Protein AF-A0A829GQG5-F1 (afdb_monomer_lite)

Secondary structure (DSSP, 8-state):
-HHHHHHHH-TTSSSS--EEEE-HHHHHHHHT--TT--HHHHIIIIIIHHHHHHHHH-TT--EEEEEEEETTEEEEEEEEE-HHHHHHHHT-

Foldseek 3Di:
DVVVLQVVQCPPVLPDWRKDKDFLQVLCVVQVNDNPDDSVCCCVVPVVVVQVVCVVPPVQFRWDKDFDDDVPDTGMIMITGCRSVVVVVVVD

InterPro domains:
  IPR036388 Winged helix-like DNA-binding domain superfamily [G3DSA:1.10.10.10] (1-86)
  IPR036390 Winged helix DNA-binding domain superfamily [SSF46785] (2-80)

Radius of gyration: 13.69 Å; chains: 1; bounding box: 45×23×34 Å

Organism: NCBI:txid1256229

Sequence (92 aa):
MLYKLMRESDKDNGQSIPIVQGTPDDFKKWLGAPKNYAYKDLKKSVLIRSIEEINMKIDDMDLELFQAKRGRQVVQVEIHNNFARRSSTKDL

Structure (mmCIF, N/CA/C/O backbone):
data_AF-A0A829GQG5-F1
#
_entry.id   AF-A0A829GQG5-F1
#
loop_
_atom_site.group_PDB
_atom_site.id
_atom_site.type_symbol
_atom_site.label_atom_id
_atom_site.label_alt_id
_atom_site.label_comp_id
_atom_site.label_asym_id
_atom_site.label_entity_id
_atom_site.label_seq_id
_atom_site.pdbx_PDB_ins_code
_atom_site.Cartn_x
_atom_site.Cartn_y
_atom_site.Cartn_z
_atom_site.occupancy
_atom_site.B_iso_or_equiv
_atom_site.auth_seq_id
_atom_site.auth_comp_id
_atom_site.auth_asym_id
_atom_site.auth_atom_id
_atom_site.pdbx_PDB_model_num
ATOM 1 N N . MET A 1 1 ? -5.524 -3.624 -10.153 1.00 86.31 1 MET A N 1
ATOM 2 C CA . MET A 1 1 ? -5.899 -2.296 -9.610 1.00 86.31 1 MET A CA 1
ATOM 3 C C . MET A 1 1 ? -4.709 -1.604 -8.938 1.00 86.31 1 MET A C 1
ATOM 5 O O . MET A 1 1 ? -4.349 -0.530 -9.393 1.00 86.31 1 MET A O 1
ATOM 9 N N . LEU A 1 2 ? -4.034 -2.228 -7.955 1.00 94.12 2 LEU A N 1
ATOM 10 C CA . LEU A 1 2 ? -2.859 -1.641 -7.275 1.00 94.12 2 LEU A CA 1
ATOM 11 C C . LEU A 1 2 ? -1.703 -1.271 -8.224 1.00 94.12 2 LEU A C 1
ATOM 13 O O . LEU A 1 2 ? -1.162 -0.180 -8.116 1.00 94.12 2 LEU A O 1
ATOM 17 N N . TYR A 1 3 ? -1.387 -2.134 -9.194 1.00 94.31 3 TYR A N 1
ATOM 18 C CA . TYR A 1 3 ? -0.382 -1.851 -10.229 1.00 94.31 3 TYR A CA 1
ATOM 19 C C . TYR A 1 3 ? -0.603 -0.497 -10.923 1.00 94.31 3 TYR A C 1
ATOM 21 O O . TYR A 1 3 ? 0.323 0.293 -11.071 1.00 94.31 3 TYR A O 1
ATOM 29 N N . LYS A 1 4 ? -1.855 -0.208 -11.303 1.00 93.94 4 LYS A N 1
ATOM 30 C CA . LYS A 1 4 ? -2.213 1.036 -11.990 1.00 93.94 4 LYS A CA 1
ATOM 31 C C . LYS A 1 4 ? -2.015 2.248 -11.079 1.00 93.94 4 LYS A C 1
ATOM 33 O O . LYS A 1 4 ? -1.397 3.210 -11.509 1.00 93.94 4 LYS A O 1
ATOM 38 N N . LEU A 1 5 ? -2.456 2.159 -9.820 1.00 94.31 5 LEU A N 1
ATOM 39 C CA . LEU A 1 5 ? -2.234 3.220 -8.828 1.00 94.31 5 LEU A CA 1
ATOM 40 C C . LEU A 1 5 ? -0.743 3.510 -8.638 1.00 94.31 5 LEU A C 1
ATOM 42 O O . LEU A 1 5 ? -0.355 4.668 -8.524 1.00 94.31 5 LEU A O 1
ATOM 46 N N . MET A 1 6 ? 0.090 2.466 -8.624 1.00 94.25 6 MET A N 1
ATOM 47 C CA . MET A 1 6 ? 1.534 2.632 -8.489 1.00 94.25 6 MET A CA 1
ATOM 48 C C . MET A 1 6 ? 2.137 3.337 -9.707 1.00 94.25 6 MET A C 1
ATOM 50 O O . MET A 1 6 ? 2.861 4.311 -9.538 1.00 94.25 6 MET A O 1
ATOM 54 N N . ARG A 1 7 ? 1.780 2.919 -10.929 1.00 91.25 7 ARG A N 1
ATOM 55 C CA . ARG A 1 7 ? 2.227 3.590 -12.164 1.00 91.25 7 ARG A CA 1
ATOM 56 C C . ARG A 1 7 ? 1.753 5.043 -12.256 1.00 91.25 7 ARG A C 1
ATOM 58 O O . ARG A 1 7 ? 2.489 5.884 -12.740 1.00 91.25 7 ARG A O 1
ATOM 65 N N . GLU A 1 8 ? 0.554 5.354 -11.770 1.00 91.25 8 GLU A N 1
ATOM 66 C CA . GLU A 1 8 ? 0.045 6.735 -11.704 1.00 91.25 8 GLU A CA 1
ATOM 67 C C . GLU A 1 8 ? 0.745 7.585 -10.630 1.00 91.25 8 GLU A C 1
ATOM 69 O O . GLU A 1 8 ? 0.754 8.815 -10.714 1.00 91.25 8 GLU A O 1
ATOM 74 N N . SER A 1 9 ? 1.317 6.939 -9.611 1.00 88.44 9 SER A N 1
ATOM 75 C CA . SER A 1 9 ? 2.068 7.608 -8.542 1.00 88.44 9 SER A CA 1
ATOM 76 C C . SER A 1 9 ? 3.523 7.876 -8.929 1.00 88.44 9 SER A C 1
ATOM 78 O O . SER A 1 9 ? 4.154 8.751 -8.340 1.00 88.44 9 SER A O 1
ATOM 80 N N . ASP A 1 10 ? 4.033 7.171 -9.938 1.00 83.56 10 ASP A N 1
ATOM 81 C CA . ASP A 1 10 ? 5.357 7.362 -10.528 1.00 83.56 10 ASP A CA 1
ATOM 82 C C . ASP A 1 10 ? 5.348 8.535 -11.526 1.00 83.56 10 ASP A C 1
ATOM 84 O O . ASP A 1 10 ? 5.304 8.368 -12.744 1.00 83.56 10 ASP A O 1
ATOM 88 N N . LYS A 1 11 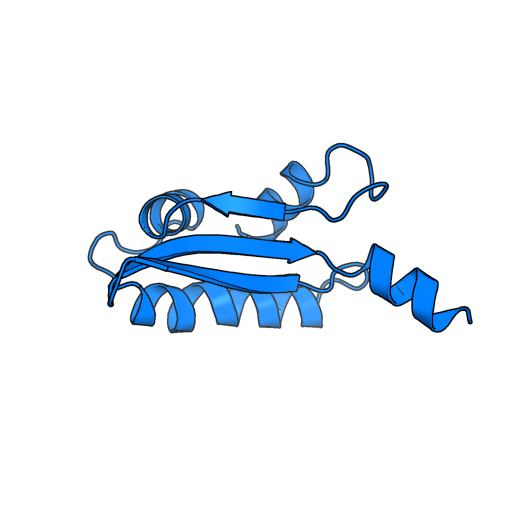? 5.284 9.760 -10.992 1.00 75.44 11 LYS A N 1
ATOM 89 C CA . LYS A 1 11 ? 5.113 10.990 -11.789 1.00 75.44 11 LYS A CA 1
ATOM 90 C C . LYS A 1 11 ? 6.401 11.512 -12.419 1.00 75.44 11 LYS A C 1
ATOM 92 O O . LYS A 1 11 ? 6.329 12.349 -13.316 1.00 75.44 11 LYS A O 1
ATOM 97 N N . ASP A 1 12 ? 7.553 11.073 -11.929 1.00 75.31 12 ASP A N 1
ATOM 98 C CA . ASP A 1 12 ? 8.870 11.548 -12.354 1.00 75.31 12 ASP A CA 1
ATOM 99 C C . ASP A 1 12 ? 9.691 10.475 -13.087 1.00 75.31 12 ASP A C 1
ATOM 101 O O . ASP A 1 12 ? 10.885 10.667 -13.314 1.00 75.31 12 ASP A O 1
ATOM 105 N N . ASN A 1 13 ? 9.037 9.391 -13.528 1.00 67.44 13 ASN A N 1
ATOM 106 C CA . ASN A 1 13 ? 9.644 8.263 -14.241 1.00 67.44 13 ASN A CA 1
ATOM 107 C C . ASN A 1 13 ? 10.815 7.635 -13.462 1.00 67.44 13 ASN A C 1
ATOM 109 O O . ASN A 1 13 ? 11.874 7.362 -14.033 1.00 67.44 13 ASN A O 1
ATOM 113 N N . GLY A 1 14 ? 10.636 7.427 -12.157 1.00 65.00 14 GLY A N 1
ATOM 114 C CA . GLY A 1 14 ? 11.601 6.747 -11.296 1.00 65.00 14 GLY A CA 1
ATOM 115 C C . GLY A 1 14 ? 12.727 7.621 -10.739 1.00 65.00 14 GLY A C 1
ATOM 116 O O . GLY A 1 14 ? 13.732 7.070 -10.285 1.00 65.00 14 GLY A O 1
ATOM 117 N N . GLN A 1 15 ? 12.597 8.955 -10.750 1.00 68.06 15 GLN A N 1
ATOM 118 C CA . GLN A 1 15 ? 13.569 9.842 -10.082 1.00 68.06 15 GLN A CA 1
ATOM 119 C C . GLN A 1 15 ? 13.387 9.866 -8.561 1.00 68.06 15 GLN A C 1
ATOM 121 O O . GLN A 1 15 ? 14.355 10.065 -7.823 1.00 68.06 15 GLN A O 1
ATOM 126 N N . SER A 1 16 ? 12.169 9.633 -8.081 1.00 77.62 16 SER A N 1
ATOM 127 C CA . SER A 1 16 ? 11.867 9.425 -6.668 1.00 77.62 16 SER A CA 1
ATOM 128 C C . SER A 1 16 ? 11.198 8.074 -6.459 1.00 77.62 16 SER A C 1
ATOM 130 O O . SER A 1 16 ? 10.774 7.419 -7.405 1.00 77.62 16 SER A O 1
ATOM 132 N N . ILE A 1 17 ? 11.143 7.623 -5.204 1.00 86.31 17 ILE A N 1
ATOM 133 C CA . ILE A 1 17 ? 10.417 6.404 -4.841 1.00 86.31 17 ILE A CA 1
ATOM 134 C C . ILE A 1 17 ? 8.921 6.690 -5.038 1.00 86.31 17 ILE A C 1
ATOM 136 O O . ILE A 1 17 ? 8.383 7.535 -4.315 1.00 86.31 17 ILE A O 1
ATOM 140 N N . PRO A 1 18 ? 8.223 5.994 -5.954 1.00 91.75 18 PRO A N 1
ATOM 141 C CA . PRO A 1 18 ? 6.784 6.151 -6.098 1.00 91.75 18 PRO A CA 1
ATOM 142 C C . PRO A 1 18 ? 6.071 5.639 -4.845 1.00 91.75 18 PRO A C 1
ATOM 144 O O . PRO A 1 18 ? 6.337 4.528 -4.372 1.00 91.75 18 PRO A O 1
ATOM 147 N N . ILE A 1 19 ? 5.155 6.446 -4.305 1.00 93.94 19 ILE A N 1
ATOM 148 C CA . ILE A 1 19 ? 4.408 6.127 -3.083 1.00 93.94 19 ILE A CA 1
ATOM 149 C C . ILE A 1 19 ? 2.910 6.277 -3.342 1.00 93.94 19 ILE A C 1
ATOM 151 O O . ILE A 1 19 ? 2.418 7.374 -3.608 1.00 93.94 19 ILE A O 1
ATOM 155 N N . VAL A 1 20 ? 2.166 5.183 -3.168 1.00 96.31 20 VAL A N 1
ATOM 156 C CA . VAL A 1 20 ? 0.703 5.222 -3.033 1.00 96.31 20 VAL A CA 1
ATOM 157 C C . VAL A 1 20 ? 0.387 5.369 -1.548 1.00 96.31 20 VAL A C 1
ATOM 159 O O . VAL A 1 20 ? 0.652 4.447 -0.778 1.00 96.31 20 VAL A O 1
ATOM 162 N N . GLN A 1 21 ? -0.185 6.498 -1.134 1.00 96.81 21 GLN A N 1
ATOM 163 C CA . GLN A 1 21 ? -0.4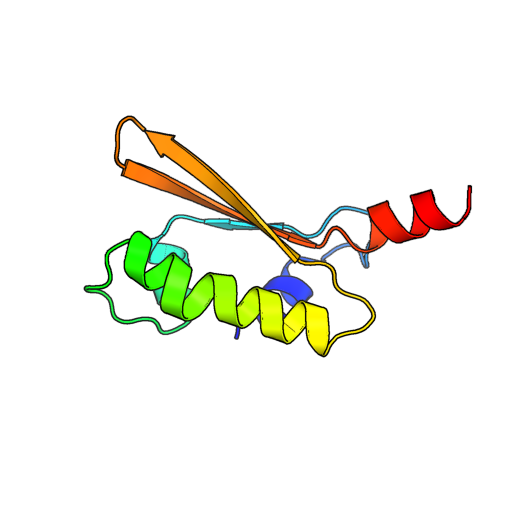92 6.792 0.272 1.00 96.81 21 GLN A CA 1
ATOM 164 C C . GLN A 1 21 ? -1.956 7.178 0.473 1.00 96.81 21 GLN A C 1
ATOM 166 O O . GLN A 1 21 ? -2.532 7.877 -0.357 1.00 96.81 21 GLN A O 1
ATOM 171 N N . GLY A 1 22 ? -2.545 6.749 1.589 1.00 97.50 22 GLY A N 1
ATOM 172 C CA . GLY A 1 22 ? -3.923 7.073 1.959 1.00 97.50 22 GLY A CA 1
ATOM 173 C C . GLY A 1 22 ? -4.364 6.409 3.260 1.00 97.50 22 GLY A C 1
ATOM 174 O O . GLY A 1 22 ? -3.594 5.719 3.932 1.00 97.50 22 GLY A O 1
ATOM 175 N N . THR A 1 23 ? -5.627 6.595 3.628 1.00 98.12 23 THR A N 1
ATOM 176 C CA . THR A 1 23 ? -6.238 5.886 4.761 1.00 98.12 23 THR A CA 1
ATOM 177 C C . THR A 1 23 ? -6.634 4.456 4.365 1.00 98.12 23 THR A C 1
ATOM 179 O O . THR A 1 23 ? -6.798 4.158 3.179 1.00 98.12 23 THR A O 1
ATOM 182 N N . PRO A 1 24 ? -6.871 3.541 5.326 1.00 97.88 24 PRO A N 1
ATOM 183 C CA . PRO A 1 24 ? -7.451 2.234 5.015 1.00 97.88 24 PRO A CA 1
ATOM 184 C C . PRO A 1 24 ? -8.730 2.290 4.168 1.00 97.88 24 PRO A C 1
ATOM 186 O O . PRO A 1 24 ? -8.942 1.411 3.334 1.00 97.88 24 PRO A O 1
ATOM 189 N N . ASP A 1 25 ? -9.581 3.301 4.362 1.00 97.94 25 ASP A N 1
ATOM 190 C CA . ASP A 1 25 ? -10.831 3.434 3.610 1.00 97.94 25 ASP A CA 1
ATOM 191 C C . ASP A 1 25 ? -10.602 3.932 2.179 1.00 97.94 25 ASP A C 1
ATOM 193 O O . ASP A 1 25 ? -11.283 3.466 1.260 1.00 97.94 25 ASP A O 1
ATOM 197 N N . ASP A 1 26 ? -9.593 4.779 1.959 1.00 98.00 26 ASP A N 1
ATOM 198 C CA . ASP A 1 26 ? -9.161 5.154 0.610 1.00 98.00 26 ASP A CA 1
ATOM 199 C C . ASP A 1 26 ? -8.711 3.920 -0.173 1.00 98.00 26 ASP A C 1
ATOM 201 O O . ASP A 1 26 ? -9.190 3.672 -1.279 1.00 98.00 26 ASP A O 1
ATOM 205 N N . PHE A 1 27 ? -7.888 3.065 0.440 1.00 97.69 27 PHE A N 1
ATOM 206 C CA . PHE A 1 27 ? -7.458 1.811 -0.179 1.00 97.69 27 PHE A CA 1
ATOM 207 C C . PHE A 1 27 ? -8.622 0.865 -0.481 1.00 97.69 27 PHE A C 1
ATOM 209 O O . PHE A 1 27 ? -8.617 0.221 -1.532 1.00 97.69 27 PHE A O 1
ATOM 216 N N . LYS A 1 28 ? -9.652 0.791 0.375 1.00 97.44 28 LYS A N 1
ATOM 217 C CA . LYS A 1 28 ? -10.863 0.020 0.044 1.00 97.44 28 LYS A CA 1
ATOM 218 C C . LYS A 1 28 ? -11.542 0.576 -1.200 1.00 97.44 28 LYS A C 1
ATOM 220 O O . LYS A 1 28 ? -11.907 -0.195 -2.083 1.00 97.44 28 LYS A O 1
ATOM 225 N N . LYS A 1 29 ? -11.699 1.900 -1.278 1.00 97.31 29 LYS A N 1
ATOM 226 C CA . LYS A 1 29 ? -12.335 2.571 -2.415 1.00 97.31 29 LYS A CA 1
ATOM 227 C C . LYS A 1 29 ? -11.543 2.348 -3.700 1.00 97.31 29 LYS A C 1
ATOM 229 O O . LYS A 1 29 ? -12.128 1.953 -4.703 1.00 97.31 29 LYS A O 1
ATOM 234 N N . TRP A 1 30 ? -10.231 2.565 -3.670 1.00 96.88 30 TRP A N 1
ATOM 235 C CA . TRP A 1 30 ? -9.375 2.446 -4.849 1.00 96.88 30 TRP A CA 1
ATOM 236 C C . TRP A 1 30 ? -9.253 1.012 -5.353 1.00 96.88 30 TRP A C 1
ATOM 238 O O . TRP A 1 30 ? -9.190 0.792 -6.558 1.00 96.88 30 TRP A O 1
ATOM 248 N N . LEU A 1 31 ? -9.233 0.031 -4.447 1.00 95.75 31 LEU A N 1
ATOM 249 C CA . LEU A 1 31 ? -9.052 -1.381 -4.793 1.00 95.75 31 LEU A CA 1
ATOM 250 C C . LEU A 1 31 ? -10.371 -2.156 -4.914 1.00 95.75 31 LEU A C 1
ATOM 252 O O . LEU A 1 31 ? -10.338 -3.357 -5.167 1.00 95.75 31 LEU A O 1
ATOM 256 N N . GLY A 1 32 ? -11.519 -1.493 -4.743 1.00 95.25 32 GLY A N 1
ATOM 257 C CA . GLY A 1 32 ? -12.835 -2.132 -4.804 1.00 95.25 32 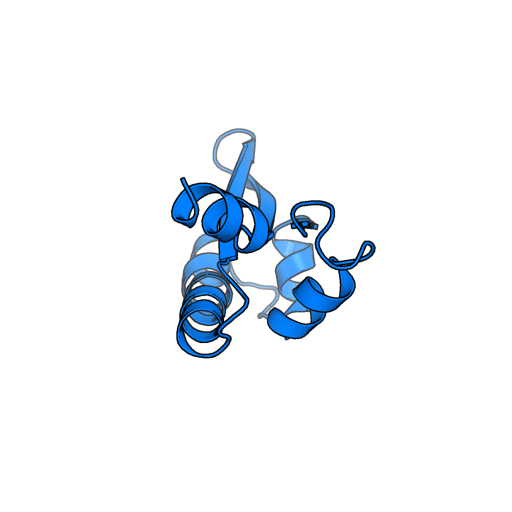GLY A CA 1
ATOM 258 C C . GLY A 1 32 ? -13.072 -3.157 -3.689 1.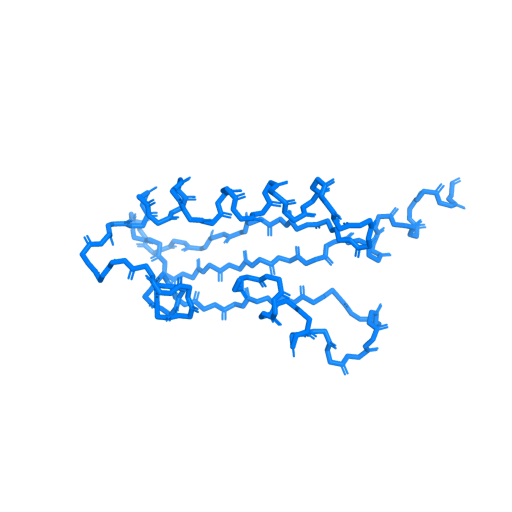00 95.25 32 GLY A C 1
ATOM 259 O O . GLY A 1 32 ? -13.817 -4.114 -3.883 1.00 95.25 32 GLY A O 1
ATOM 260 N N . ALA A 1 33 ? -12.427 -2.991 -2.530 1.00 96.12 33 ALA A N 1
ATOM 261 C CA . ALA A 1 33 ? -12.595 -3.903 -1.406 1.00 96.12 33 ALA A CA 1
ATOM 262 C C . ALA A 1 33 ? -13.928 -3.649 -0.671 1.00 96.12 33 ALA A C 1
ATOM 264 O O . ALA A 1 33 ? -14.410 -2.510 -0.633 1.00 96.12 33 ALA A O 1
ATOM 265 N N . PRO A 1 34 ? -14.520 -4.672 -0.026 1.00 96.88 34 PRO A N 1
ATOM 266 C CA . PRO A 1 34 ? -15.748 -4.500 0.743 1.00 96.88 34 PRO A CA 1
ATOM 267 C C . PRO A 1 34 ? -15.611 -3.425 1.830 1.00 96.88 34 PRO A C 1
ATOM 269 O O . PRO A 1 34 ? -14.661 -3.423 2.615 1.00 96.88 34 PRO A O 1
ATOM 272 N N . LYS A 1 35 ? -16.595 -2.518 1.917 1.00 95.19 35 LYS A N 1
ATOM 273 C CA . LYS A 1 35 ? -16.573 -1.387 2.868 1.00 95.19 35 LYS A CA 1
ATOM 274 C C . LYS A 1 35 ? -16.445 -1.839 4.329 1.00 95.19 35 LYS A C 1
ATOM 276 O O . LYS A 1 35 ? -15.787 -1.172 5.128 1.00 95.19 35 LYS A O 1
ATOM 281 N N . ASN A 1 36 ? -17.037 -2.988 4.657 1.00 96.19 36 ASN A N 1
ATOM 282 C CA . ASN A 1 36 ? -17.066 -3.577 5.997 1.00 96.19 36 ASN A CA 1
ATOM 283 C C . ASN A 1 36 ? -15.765 -4.285 6.410 1.00 96.19 36 ASN A C 1
ATOM 285 O O . ASN A 1 36 ? -15.682 -4.761 7.540 1.00 96.19 36 ASN A O 1
ATOM 289 N N . TYR A 1 37 ? -14.753 -4.371 5.542 1.00 97.25 37 TYR A N 1
ATOM 290 C CA . TYR A 1 37 ? -13.471 -4.955 5.928 1.00 97.25 37 TYR A CA 1
ATOM 291 C C . TYR A 1 37 ? -12.830 -4.162 7.067 1.00 97.25 37 TYR A C 1
ATOM 293 O O . TYR A 1 37 ? -12.632 -2.946 6.974 1.00 97.25 37 TYR A O 1
ATOM 301 N N . ALA A 1 38 ? -12.426 -4.861 8.126 1.00 96.94 38 ALA A N 1
ATOM 302 C CA . ALA A 1 38 ? -11.464 -4.302 9.059 1.00 96.94 38 ALA A CA 1
ATOM 303 C C . ALA A 1 38 ? -10.092 -4.212 8.372 1.00 96.94 38 ALA A C 1
ATOM 305 O O . ALA A 1 38 ? -9.801 -4.942 7.421 1.00 96.94 38 ALA A O 1
ATOM 306 N N . TYR A 1 39 ? -9.204 -3.350 8.876 1.00 97.31 39 TYR A N 1
ATOM 307 C CA . TYR A 1 39 ? -7.880 -3.181 8.266 1.00 97.31 39 TYR A CA 1
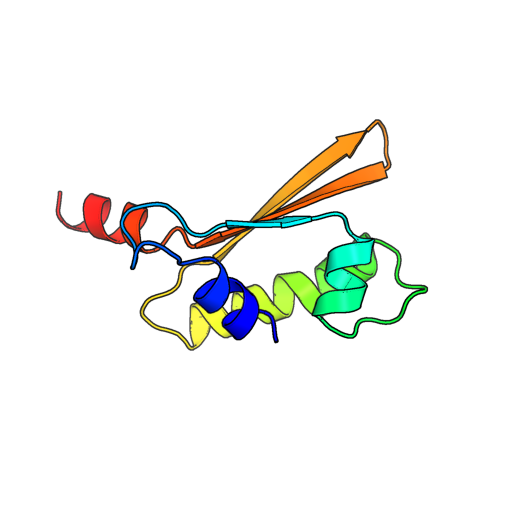ATOM 308 C C . TYR A 1 39 ? -7.090 -4.499 8.169 1.00 97.31 39 TYR A C 1
ATOM 310 O O . TYR A 1 39 ? -6.406 -4.726 7.178 1.00 97.31 39 TYR A O 1
ATOM 318 N N . LYS A 1 40 ? -7.215 -5.403 9.153 1.00 97.12 40 LYS A N 1
ATOM 319 C CA . LYS A 1 40 ? -6.556 -6.722 9.113 1.00 97.12 40 LYS A CA 1
ATOM 320 C C . LYS A 1 40 ? -6.969 -7.549 7.885 1.00 97.12 40 LYS A C 1
ATOM 322 O O . LYS A 1 40 ? -6.124 -8.207 7.282 1.00 97.12 40 LYS A O 1
ATOM 327 N N . ASP A 1 41 ? -8.243 -7.474 7.502 1.00 98.00 41 ASP A N 1
ATOM 328 C CA . ASP A 1 41 ? -8.823 -8.265 6.418 1.00 98.00 41 ASP A CA 1
ATOM 329 C C . ASP A 1 41 ? -8.466 -7.640 5.069 1.00 98.00 41 ASP A C 1
ATOM 331 O O . ASP A 1 41 ? -8.057 -8.357 4.157 1.00 98.00 41 ASP A O 1
ATOM 335 N N . LEU A 1 42 ? -8.501 -6.302 4.983 1.00 97.94 42 LEU A N 1
ATOM 336 C CA . LEU A 1 42 ? -7.978 -5.537 3.845 1.00 97.94 42 LEU A CA 1
ATOM 337 C C . LEU A 1 42 ? -6.495 -5.846 3.606 1.00 97.94 42 LEU A C 1
ATOM 339 O O . LEU A 1 42 ? -6.101 -6.180 2.489 1.00 97.94 42 LEU A O 1
ATOM 343 N N . LYS A 1 43 ? -5.679 -5.783 4.663 1.00 97.94 43 LYS A N 1
ATOM 344 C CA . LYS A 1 43 ? -4.239 -6.039 4.595 1.00 97.94 43 LYS A CA 1
ATOM 345 C C . LYS A 1 43 ? -3.948 -7.442 4.069 1.00 97.94 43 LYS A C 1
ATOM 347 O O . LYS A 1 43 ? -3.190 -7.577 3.116 1.00 97.94 43 LYS A O 1
ATOM 352 N N . LYS A 1 44 ? -4.552 -8.475 4.664 1.00 97.62 44 LYS A N 1
ATOM 353 C CA . LYS A 1 44 ? -4.276 -9.875 4.303 1.00 97.62 44 LYS A CA 1
ATOM 354 C C . LYS A 1 44 ? -4.859 -10.261 2.944 1.00 97.62 44 LYS A C 1
ATOM 356 O O . LYS A 1 44 ? -4.198 -10.937 2.166 1.00 97.62 44 LYS A O 1
ATOM 361 N N . SER A 1 45 ? -6.100 -9.869 2.673 1.00 96.38 45 SER A N 1
ATOM 362 C CA . SER A 1 45 ? -6.854 -10.398 1.530 1.00 96.38 45 SER A CA 1
ATOM 363 C C . SER A 1 45 ? -6.643 -9.601 0.250 1.00 96.38 45 SER A C 1
ATOM 365 O O . SER A 1 45 ? -6.874 -10.141 -0.827 1.00 96.38 45 SER A O 1
ATOM 367 N N . VAL A 1 46 ? -6.222 -8.336 0.364 1.00 96.56 46 VAL A N 1
ATOM 368 C CA . VAL A 1 46 ? -6.087 -7.422 -0.776 1.00 96.56 46 VAL A CA 1
ATOM 369 C C . VAL A 1 46 ? -4.661 -6.896 -0.892 1.00 96.56 46 VAL A C 1
ATOM 371 O O . VAL A 1 46 ? -4.017 -7.156 -1.905 1.00 96.56 46 VAL A O 1
ATOM 374 N N . LEU A 1 47 ? -4.150 -6.182 0.121 1.00 97.81 47 LEU A N 1
ATOM 375 C CA . LEU A 1 47 ? -2.876 -5.458 -0.004 1.00 97.81 47 LEU A CA 1
ATOM 376 C C . LEU A 1 47 ? -1.686 -6.406 -0.169 1.00 97.81 47 LEU A C 1
ATOM 378 O O . LEU A 1 47 ? -0.984 -6.312 -1.168 1.00 97.81 47 LEU A O 1
ATOM 382 N N . ILE A 1 48 ? -1.494 -7.341 0.769 1.00 98.19 48 ILE A N 1
ATOM 383 C CA . ILE A 1 48 ? -0.364 -8.285 0.742 1.00 98.19 48 ILE A CA 1
ATOM 384 C C . ILE A 1 48 ? -0.405 -9.134 -0.528 1.00 98.19 48 ILE A C 1
ATOM 386 O O . ILE A 1 48 ? 0.582 -9.181 -1.247 1.00 98.19 48 ILE A O 1
ATOM 390 N N . ARG A 1 49 ? -1.564 -9.716 -0.861 1.00 97.12 49 ARG A N 1
ATOM 391 C CA . ARG A 1 49 ? -1.713 -10.526 -2.080 1.00 97.12 49 ARG A CA 1
ATOM 392 C C . ARG A 1 49 ? -1.394 -9.748 -3.354 1.00 97.12 49 ARG A C 1
ATOM 394 O O . ARG A 1 49 ? -0.718 -10.273 -4.227 1.00 97.12 49 ARG A O 1
ATOM 401 N N . SER A 1 50 ? -1.865 -8.503 -3.456 1.00 97.00 50 SER A N 1
ATOM 402 C CA . SER A 1 50 ? -1.584 -7.665 -4.629 1.00 97.00 50 SER A CA 1
ATOM 403 C C . SER A 1 50 ? -0.102 -7.304 -4.721 1.00 97.00 50 SER A C 1
ATOM 405 O O . SER A 1 50 ? 0.442 -7.274 -5.816 1.00 97.00 50 SER A O 1
ATOM 407 N N . ILE A 1 51 ? 0.543 -7.023 -3.585 1.00 98.19 51 ILE A N 1
ATOM 408 C CA . ILE A 1 51 ? 1.979 -6.729 -3.511 1.00 98.19 51 ILE A CA 1
ATOM 409 C C . ILE A 1 51 ? 2.798 -7.950 -3.934 1.00 98.19 51 ILE A C 1
ATOM 411 O O . ILE A 1 51 ? 3.651 -7.827 -4.804 1.00 98.19 51 ILE A O 1
ATOM 415 N N . GLU A 1 52 ? 2.509 -9.123 -3.369 1.00 97.88 52 GLU A N 1
ATOM 416 C CA . GLU A 1 52 ? 3.195 -10.377 -3.700 1.00 97.88 52 GLU A CA 1
ATOM 417 C C . GLU A 1 52 ? 3.052 -10.718 -5.186 1.00 97.88 52 GLU A C 1
ATOM 419 O O . GLU A 1 52 ? 4.037 -11.045 -5.842 1.00 97.88 52 GLU A O 1
ATOM 424 N N . GLU A 1 53 ? 1.841 -10.598 -5.736 1.00 97.56 53 GLU A N 1
ATOM 425 C CA . GLU A 1 53 ? 1.597 -10.855 -7.154 1.00 97.56 53 GLU A CA 1
ATOM 426 C C . GLU A 1 53 ? 2.364 -9.882 -8.056 1.00 97.56 53 GLU A C 1
ATOM 428 O O . GLU A 1 53 ? 2.945 -10.309 -9.053 1.00 97.56 53 GLU A O 1
ATOM 433 N N . ILE A 1 54 ? 2.381 -8.589 -7.718 1.00 96.75 54 ILE A N 1
ATOM 434 C CA . ILE A 1 54 ? 3.100 -7.579 -8.500 1.00 96.75 54 ILE A CA 1
ATOM 435 C C . ILE A 1 54 ? 4.605 -7.825 -8.434 1.00 96.75 54 ILE A C 1
ATOM 437 O O . ILE A 1 54 ? 5.228 -7.921 -9.484 1.00 96.75 54 ILE A O 1
ATOM 441 N N . ASN A 1 55 ? 5.171 -8.002 -7.241 1.00 96.44 55 ASN A N 1
ATOM 442 C CA . ASN A 1 55 ? 6.607 -8.248 -7.074 1.00 96.44 55 ASN A CA 1
ATOM 443 C C . ASN A 1 55 ? 7.057 -9.552 -7.750 1.00 96.44 55 ASN A C 1
ATOM 445 O O . ASN A 1 55 ? 8.219 -9.687 -8.108 1.00 96.44 55 ASN A O 1
ATOM 449 N N . MET A 1 56 ? 6.153 -10.525 -7.913 1.00 97.19 56 MET A N 1
ATOM 450 C CA . MET A 1 56 ? 6.443 -11.771 -8.623 1.00 97.19 56 MET A CA 1
ATOM 451 C C . MET A 1 56 ? 6.362 -11.628 -10.149 1.00 97.19 56 MET A C 1
ATOM 453 O O . MET A 1 56 ? 7.070 -12.341 -10.853 1.00 97.19 56 MET A O 1
ATOM 457 N N . LYS A 1 57 ? 5.460 -10.787 -10.668 1.00 96.56 57 LYS A N 1
ATOM 458 C CA . LYS A 1 57 ? 5.123 -10.743 -12.105 1.00 96.56 57 LYS A CA 1
ATOM 459 C C . LYS A 1 57 ? 5.661 -9.525 -12.851 1.00 96.56 57 LYS A C 1
ATOM 461 O O . LYS A 1 57 ? 5.615 -9.526 -14.078 1.00 96.56 57 LYS A O 1
ATOM 466 N N . ILE A 1 58 ? 6.058 -8.473 -12.144 1.00 94.38 58 ILE A N 1
ATOM 467 C CA . ILE A 1 58 ? 6.468 -7.196 -12.725 1.00 94.38 58 ILE A CA 1
ATOM 468 C C . ILE A 1 58 ? 7.937 -6.960 -12.381 1.00 94.38 58 ILE A C 1
ATOM 470 O O . ILE A 1 58 ? 8.265 -6.633 -11.243 1.00 94.38 58 ILE A O 1
ATOM 474 N N . ASP A 1 59 ? 8.804 -7.120 -13.379 1.00 91.12 59 ASP A N 1
ATOM 475 C CA . ASP A 1 59 ? 10.261 -7.153 -13.197 1.00 91.12 59 ASP A CA 1
ATOM 476 C C . ASP A 1 59 ? 10.854 -5.841 -12.660 1.00 91.12 59 ASP A C 1
ATOM 478 O O . ASP A 1 59 ? 11.891 -5.852 -11.998 1.00 91.12 59 ASP A O 1
ATOM 482 N N . ASP A 1 60 ? 10.203 -4.708 -12.933 1.00 88.19 60 ASP A N 1
ATOM 483 C CA . ASP A 1 60 ? 10.641 -3.364 -12.545 1.00 88.19 60 ASP A CA 1
ATOM 484 C C . ASP A 1 60 ? 9.910 -2.809 -11.308 1.00 88.19 60 ASP A C 1
ATOM 486 O O . ASP A 1 60 ? 9.824 -1.593 -11.104 1.00 88.19 60 ASP A O 1
ATOM 490 N N . MET A 1 61 ? 9.356 -3.687 -10.467 1.00 91.75 61 MET A N 1
ATOM 491 C CA . MET A 1 61 ? 8.686 -3.301 -9.227 1.00 91.75 61 MET A CA 1
ATOM 492 C C . MET A 1 61 ? 9.186 -4.078 -8.020 1.00 91.75 61 MET A C 1
ATOM 494 O O . MET A 1 61 ? 9.420 -5.281 -8.064 1.00 91.75 61 MET A O 1
ATOM 498 N N . ASP A 1 62 ? 9.281 -3.368 -6.898 1.00 94.31 62 ASP A N 1
ATOM 499 C CA . ASP A 1 62 ? 9.574 -3.973 -5.608 1.00 94.31 62 ASP A CA 1
ATOM 500 C C . ASP A 1 62 ? 8.809 -3.248 -4.498 1.00 94.31 62 ASP A C 1
ATOM 502 O O . ASP A 1 62 ? 9.310 -2.331 -3.835 1.00 94.31 62 ASP A O 1
ATOM 506 N N . LEU A 1 63 ? 7.539 -3.626 -4.375 1.00 96.25 63 LEU A N 1
ATOM 507 C CA . LEU A 1 63 ? 6.550 -2.979 -3.532 1.00 96.25 63 LEU A CA 1
ATOM 508 C C . LEU A 1 63 ? 6.688 -3.393 -2.067 1.00 96.25 63 LEU A C 1
ATOM 510 O O . LEU A 1 63 ? 6.773 -4.581 -1.749 1.00 96.25 63 LEU A O 1
ATOM 514 N N . GLU A 1 64 ? 6.606 -2.415 -1.170 1.00 97.31 64 GLU A N 1
ATOM 515 C CA . GLU A 1 64 ? 6.660 -2.619 0.277 1.00 97.31 64 GLU A CA 1
ATOM 516 C C . GLU A 1 64 ? 5.545 -1.845 0.989 1.00 97.31 64 GLU A C 1
ATOM 518 O O . GLU A 1 64 ? 5.231 -0.713 0.626 1.00 97.31 64 GLU A O 1
ATOM 523 N N . LEU A 1 65 ? 4.923 -2.471 1.994 1.00 98.12 65 LEU A N 1
ATOM 524 C CA . LEU A 1 65 ? 3.780 -1.926 2.732 1.00 98.12 65 LEU A CA 1
ATOM 525 C C . LEU A 1 65 ? 4.214 -1.308 4.065 1.00 98.12 65 LEU A C 1
ATOM 527 O O . LEU A 1 65 ? 4.662 -2.018 4.967 1.00 98.12 65 LEU A O 1
ATOM 531 N N . PHE A 1 66 ? 3.905 -0.029 4.252 1.00 98.00 66 PHE A N 1
ATOM 532 C CA . PHE A 1 66 ? 4.069 0.699 5.507 1.00 98.00 66 PHE A CA 1
ATOM 533 C C . PHE A 1 66 ? 2.715 1.122 6.082 1.00 98.00 66 PHE A C 1
ATOM 535 O O . PHE A 1 66 ? 1.707 1.239 5.382 1.00 98.00 66 PHE A O 1
ATOM 542 N N . GLN A 1 67 ? 2.667 1.312 7.401 1.00 97.81 67 GLN A N 1
ATOM 543 C CA . GLN A 1 67 ? 1.448 1.720 8.097 1.00 97.81 67 GLN A CA 1
ATOM 544 C C . GLN A 1 67 ? 1.752 2.536 9.352 1.00 97.81 67 GLN A C 1
ATOM 546 O O . GLN A 1 67 ? 2.564 2.125 10.182 1.00 97.81 67 GLN A O 1
ATOM 551 N N . ALA A 1 68 ? 1.012 3.626 9.550 1.00 97.31 68 ALA A N 1
ATOM 552 C CA . ALA A 1 68 ? 1.053 4.418 10.775 1.00 97.31 68 ALA A CA 1
ATOM 553 C C . ALA A 1 68 ? -0.198 4.178 11.627 1.00 97.31 68 ALA A C 1
ATOM 555 O O . ALA A 1 68 ? -1.308 3.968 11.120 1.00 97.31 68 ALA A O 1
ATOM 556 N N . LYS A 1 69 ? -0.018 4.204 12.949 1.00 97.44 69 LYS A N 1
ATOM 557 C CA . LYS A 1 69 ? -1.087 3.964 13.922 1.00 97.44 69 LYS A CA 1
ATOM 558 C C . LYS A 1 69 ? -1.304 5.169 14.823 1.00 97.44 69 LYS A C 1
ATOM 560 O O . LYS A 1 69 ? -0.348 5.788 15.275 1.00 97.44 69 LYS A O 1
ATOM 565 N N . ARG A 1 70 ? -2.566 5.411 15.176 1.00 96.00 70 ARG A N 1
ATOM 566 C CA . ARG A 1 70 ? -2.963 6.242 16.314 1.00 96.00 70 ARG A CA 1
ATOM 567 C C . ARG A 1 70 ? -3.585 5.327 17.366 1.00 96.00 70 ARG A C 1
ATOM 569 O O . ARG A 1 70 ? -4.701 4.833 17.203 1.00 96.00 70 ARG A O 1
ATOM 576 N N . GLY A 1 71 ? -2.825 5.031 18.418 1.00 95.62 71 GLY A N 1
ATOM 577 C CA . GLY A 1 71 ? -3.185 3.974 19.364 1.00 95.62 71 GLY A CA 1
ATOM 578 C C . GLY A 1 71 ? -3.277 2.612 18.664 1.00 95.62 71 GLY A C 1
ATOM 579 O O . GLY A 1 71 ? -2.322 2.159 18.036 1.00 95.62 71 GLY A O 1
ATOM 580 N N . ARG A 1 72 ? -4.435 1.947 18.757 1.00 93.44 72 ARG A N 1
ATOM 581 C CA . ARG A 1 72 ? -4.670 0.636 18.117 1.00 93.44 72 ARG A CA 1
ATOM 582 C C . ARG A 1 72 ? -5.143 0.733 16.664 1.00 93.44 72 ARG A C 1
ATOM 584 O O . ARG A 1 72 ? -5.111 -0.272 15.955 1.00 93.44 72 ARG A O 1
ATOM 591 N N . GLN A 1 73 ? -5.579 1.910 16.220 1.00 95.75 73 GLN A N 1
ATOM 592 C CA . GLN A 1 73 ? -6.140 2.112 14.889 1.00 95.75 73 GLN A CA 1
ATOM 593 C C . GLN A 1 73 ? -5.038 2.441 13.882 1.00 95.75 73 GLN A C 1
ATOM 595 O O . GLN A 1 73 ? -4.190 3.292 14.142 1.00 95.75 73 GLN A O 1
ATOM 600 N N . VAL A 1 74 ? -5.065 1.788 12.720 1.00 97.81 74 VAL A N 1
ATOM 601 C CA . VAL A 1 74 ? -4.251 2.191 11.566 1.00 97.81 74 VAL A CA 1
ATOM 602 C C . VAL A 1 74 ? -4.935 3.373 10.894 1.00 97.81 74 VAL A C 1
ATOM 604 O O . VAL A 1 74 ? -6.110 3.273 10.548 1.00 97.81 74 VAL A O 1
ATOM 607 N N . VAL A 1 75 ? -4.213 4.481 10.747 1.00 97.62 75 VAL A N 1
ATOM 608 C CA . VAL A 1 75 ? -4.749 5.743 10.204 1.00 97.62 75 VAL A CA 1
ATOM 609 C C . VAL A 1 75 ? -4.175 6.081 8.833 1.00 97.62 75 VAL A C 1
ATOM 611 O O . VAL A 1 75 ? -4.827 6.772 8.063 1.00 97.62 75 VAL A O 1
ATOM 614 N N . GLN A 1 76 ? -3.000 5.542 8.510 1.00 98.06 76 GLN A N 1
ATOM 615 C CA . GLN A 1 76 ? -2.311 5.771 7.247 1.00 98.06 76 GLN A CA 1
ATOM 616 C C . GLN A 1 76 ? -1.661 4.477 6.779 1.00 98.06 76 GLN A C 1
ATOM 618 O O . GLN A 1 76 ? -1.147 3.694 7.587 1.00 98.06 76 GLN A O 1
ATOM 623 N N . VAL A 1 77 ? -1.722 4.263 5.474 1.00 98.31 77 VAL A N 1
ATOM 624 C CA . VAL A 1 77 ? -1.147 3.142 4.745 1.00 98.31 77 VAL A CA 1
ATOM 625 C C . VAL A 1 77 ? -0.357 3.725 3.588 1.00 98.31 77 VAL A C 1
ATOM 627 O O . VAL A 1 77 ? -0.832 4.633 2.906 1.00 98.31 77 VAL A O 1
ATOM 630 N N . GLU A 1 78 ? 0.832 3.188 3.364 1.00 98.12 78 GLU A N 1
ATOM 631 C CA . GLU A 1 78 ? 1.675 3.562 2.238 1.00 98.12 78 GLU A CA 1
ATOM 632 C C . GLU A 1 78 ? 2.194 2.304 1.559 1.00 98.12 78 GLU A C 1
ATOM 634 O O . GLU A 1 78 ? 2.516 1.318 2.224 1.00 98.12 78 GLU A O 1
ATOM 639 N N . ILE A 1 79 ? 2.270 2.332 0.234 1.00 97.75 79 ILE A N 1
ATOM 640 C CA . ILE A 1 79 ? 2.924 1.300 -0.563 1.00 97.75 79 ILE A CA 1
ATOM 641 C C . ILE A 1 79 ? 3.997 1.990 -1.388 1.00 97.75 79 ILE A C 1
ATOM 643 O O . ILE A 1 79 ? 3.682 2.870 -2.188 1.00 97.75 79 ILE A O 1
ATOM 647 N N . HIS A 1 80 ? 5.250 1.621 -1.153 1.00 95.56 80 HIS A N 1
ATOM 648 C CA . HIS A 1 80 ? 6.424 2.225 -1.782 1.00 95.56 80 HIS A CA 1
ATOM 649 C C . HIS A 1 80 ? 6.934 1.293 -2.873 1.00 95.56 80 HIS A C 1
ATOM 651 O O . HIS A 1 80 ? 7.045 0.097 -2.613 1.00 95.56 80 HIS A O 1
ATOM 657 N N . ASN A 1 81 ? 7.279 1.804 -4.056 1.00 93.75 81 ASN A N 1
ATOM 658 C CA . ASN A 1 81 ? 8.033 1.035 -5.049 1.00 93.75 81 ASN A CA 1
ATOM 659 C C . ASN A 1 81 ? 9.539 1.275 -4.875 1.00 93.75 81 ASN A C 1
ATOM 661 O O . ASN A 1 81 ? 10.103 2.243 -5.378 1.00 93.75 81 ASN A O 1
ATOM 665 N N . ASN A 1 82 ? 10.201 0.360 -4.173 1.00 91.19 82 ASN A N 1
ATOM 666 C CA . ASN A 1 82 ? 11.616 0.448 -3.814 1.00 91.19 82 ASN A CA 1
ATOM 667 C C . ASN A 1 82 ? 12.559 -0.116 -4.897 1.00 91.19 82 ASN A C 1
ATOM 669 O O . ASN A 1 82 ? 13.735 -0.350 -4.607 1.00 91.19 82 ASN A O 1
ATOM 673 N N . PHE A 1 83 ? 12.072 -0.342 -6.122 1.00 86.62 83 PHE A N 1
ATOM 674 C CA . PHE A 1 83 ? 12.868 -0.891 -7.222 1.00 86.62 83 PHE A CA 1
ATOM 675 C C . PHE A 1 83 ? 14.090 -0.017 -7.552 1.00 86.62 83 PHE A C 1
ATOM 677 O O . PHE A 1 83 ? 15.216 -0.503 -7.473 1.00 86.62 83 PHE A O 1
ATOM 684 N N . ALA A 1 84 ? 13.892 1.285 -7.801 1.00 73.31 84 ALA A N 1
ATOM 685 C CA . ALA A 1 84 ? 14.962 2.218 -8.189 1.00 73.31 84 ALA A CA 1
ATOM 686 C C . ALA A 1 84 ? 16.080 2.361 -7.133 1.00 73.31 84 ALA A C 1
ATOM 688 O O . ALA A 1 84 ? 17.249 2.552 -7.459 1.00 73.31 84 ALA A O 1
ATOM 689 N N . ARG A 1 85 ? 15.737 2.233 -5.846 1.00 69.31 85 ARG A N 1
ATOM 690 C CA . ARG A 1 85 ? 16.713 2.245 -4.746 1.00 69.31 85 ARG A CA 1
ATOM 691 C C . ARG A 1 85 ? 17.513 0.941 -4.670 1.00 69.31 85 ARG A C 1
ATOM 693 O O . ARG A 1 85 ? 18.677 0.945 -4.277 1.00 69.31 85 ARG A O 1
ATOM 700 N N . ARG A 1 86 ? 16.884 -0.193 -4.977 1.00 65.81 86 ARG A N 1
ATOM 701 C CA . ARG A 1 86 ? 17.537 -1.506 -4.907 1.00 65.81 86 ARG A CA 1
ATOM 702 C C . ARG A 1 86 ? 18.391 -1.794 -6.131 1.00 65.81 86 ARG A C 1
ATOM 704 O O . ARG A 1 86 ? 19.430 -2.422 -5.964 1.00 65.81 86 ARG A O 1
ATOM 711 N N . SER A 1 87 ? 18.007 -1.319 -7.314 1.00 60.44 87 SER A N 1
ATOM 712 C CA . SER A 1 87 ? 18.866 -1.381 -8.499 1.00 60.44 87 SER A CA 1
ATOM 713 C C . SER A 1 87 ? 20.164 -0.603 -8.271 1.00 60.44 87 SER A C 1
ATOM 715 O O . SER A 1 87 ? 21.232 -1.184 -8.413 1.00 60.44 87 SER A O 1
ATOM 717 N N . SER A 1 88 ? 20.095 0.630 -7.754 1.00 61.81 88 SER A N 1
ATOM 718 C CA . SER A 1 88 ? 21.297 1.437 -7.480 1.00 61.81 88 SER A CA 1
ATOM 719 C C . SER A 1 88 ? 22.230 0.863 -6.407 1.00 61.81 88 SER A C 1
ATOM 721 O O . SER A 1 88 ? 23.413 1.184 -6.395 1.00 61.81 88 SER A O 1
ATOM 723 N N . THR A 1 89 ? 21.724 0.007 -5.510 1.00 60.59 89 THR A N 1
ATOM 724 C CA . THR A 1 89 ? 22.546 -0.670 -4.490 1.00 60.59 89 THR A CA 1
ATOM 725 C C . THR A 1 89 ? 23.146 -1.988 -4.999 1.00 60.59 89 THR A C 1
ATOM 727 O O . THR A 1 89 ? 24.144 -2.437 -4.453 1.00 60.59 89 THR A O 1
ATOM 730 N N . LYS A 1 90 ? 22.549 -2.632 -6.014 1.00 55.31 90 LYS A N 1
ATOM 731 C CA . LYS A 1 90 ? 23.076 -3.879 -6.606 1.00 55.31 90 LYS A CA 1
ATOM 732 C C . LYS A 1 90 ? 24.263 -3.650 -7.544 1.00 55.31 90 LYS A C 1
ATOM 734 O O . LYS A 1 90 ? 24.998 -4.597 -7.801 1.00 55.31 90 LYS A O 1
ATOM 739 N N . ASP A 1 91 ? 24.431 -2.422 -8.026 1.00 53.94 91 ASP A N 1
ATOM 740 C CA . ASP A 1 91 ? 25.529 -2.016 -8.910 1.00 53.94 91 ASP A CA 1
ATOM 741 C C . ASP A 1 91 ? 26.767 -1.483 -8.143 1.00 53.94 91 ASP A C 1
ATOM 743 O O . ASP A 1 91 ? 27.682 -0.931 -8.757 1.00 53.94 91 ASP A O 1
ATOM 747 N N . LEU A 1 92 ? 26.802 -1.643 -6.809 1.00 46.84 92 LEU A N 1
ATOM 748 C CA . LEU A 1 92 ? 27.938 -1.355 -5.914 1.00 46.84 92 LEU A CA 1
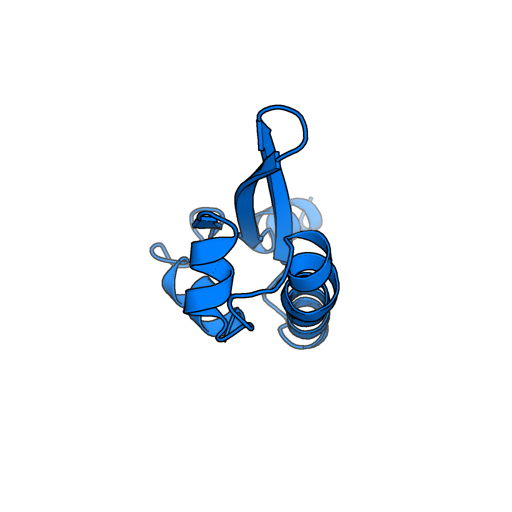ATOM 749 C C . LEU A 1 92 ? 28.529 -2.654 -5.353 1.00 46.84 92 LEU A C 1
ATOM 751 O O . LEU A 1 92 ? 29.774 -2.713 -5.235 1.00 46.84 92 LEU A O 1
#

pLDDT: mean 90.53, std 12.11, range [46.84, 98.31]